Protein AF-A0A521S339-F1 (afdb_monomer_lite)

Foldseek 3Di:
DDLDDADADDDDPDPVVVVVCVVPDDCVSNVVPDDDDDDDDDPVDDDDDDDDDPVCPVVPPDDDD

Structure (mmCIF, N/CA/C/O backbone):
data_AF-A0A521S339-F1
#
_entry.id   AF-A0A521S339-F1
#
loop_
_atom_site.group_PDB
_atom_site.id
_atom_site.type_symbol
_atom_site.label_atom_id
_atom_site.label_alt_id
_atom_site.label_comp_id
_atom_site.label_asym_id
_atom_site.label_entity_id
_atom_site.label_seq_id
_atom_site.pdbx_PDB_ins_co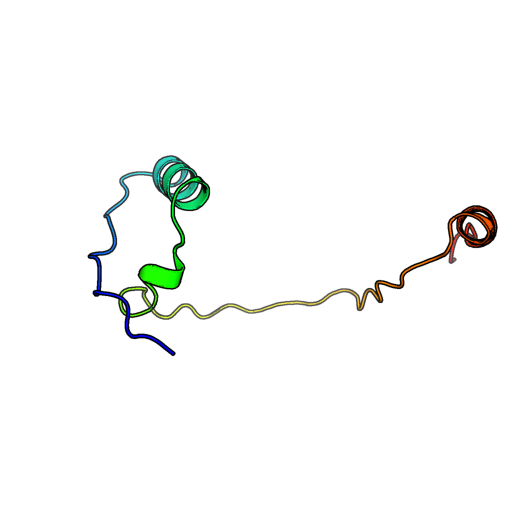de
_atom_site.Cartn_x
_atom_site.Cartn_y
_atom_site.Cartn_z
_atom_site.occupancy
_atom_site.B_iso_or_equiv
_atom_site.auth_seq_id
_atom_site.auth_comp_id
_atom_site.auth_asym_id
_atom_site.auth_atom_id
_atom_site.pdbx_PDB_model_num
ATOM 1 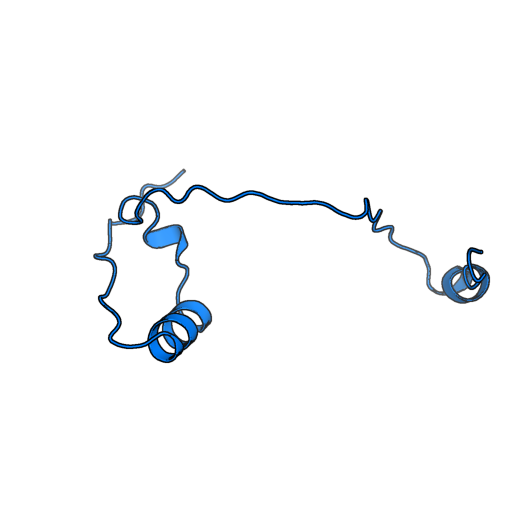N N . MET A 1 1 ? 5.619 17.553 13.290 1.00 43.38 1 MET A N 1
ATOM 2 C CA . MET A 1 1 ? 4.496 16.781 12.711 1.00 43.38 1 MET A CA 1
ATOM 3 C C . MET A 1 1 ? 3.239 17.169 13.473 1.00 43.38 1 MET A C 1
ATOM 5 O O . MET A 1 1 ? 3.273 17.155 14.698 1.00 43.38 1 MET A O 1
ATOM 9 N N . ALA A 1 2 ? 2.199 17.652 12.790 1.00 48.94 2 ALA A N 1
ATOM 10 C CA . ALA A 1 2 ? 0.981 18.123 13.450 1.00 48.94 2 ALA A CA 1
ATOM 11 C C . ALA A 1 2 ? 0.236 16.936 14.083 1.00 48.94 2 ALA A C 1
ATOM 13 O O . ALA A 1 2 ? -0.031 15.951 13.402 1.00 48.94 2 ALA A O 1
ATOM 14 N N . LYS A 1 3 ? -0.083 17.017 15.382 1.00 53.84 3 LYS A N 1
ATOM 15 C CA . LYS A 1 3 ? -0.906 16.011 16.068 1.00 53.84 3 LYS A CA 1
ATOM 16 C C . LYS A 1 3 ? -2.330 16.075 15.510 1.00 53.84 3 LYS A C 1
ATOM 18 O O . LYS A 1 3 ? -3.047 17.041 15.774 1.00 53.84 3 LYS A O 1
ATOM 23 N N . SER A 1 4 ? -2.734 15.068 14.740 1.00 59.00 4 SER A N 1
ATOM 24 C CA . SER A 1 4 ? -4.125 14.898 14.324 1.00 59.00 4 SER A CA 1
ATOM 25 C C . SER A 1 4 ? -4.988 14.524 15.535 1.00 59.00 4 SER A C 1
ATOM 27 O O . SER A 1 4 ? -4.528 13.924 16.511 1.00 59.00 4 SER A O 1
ATOM 29 N N . LYS A 1 5 ? -6.261 14.934 15.521 1.00 58.66 5 LYS A N 1
ATOM 30 C CA . LYS A 1 5 ? -7.221 14.545 16.561 1.00 58.66 5 LYS A CA 1
ATOM 31 C C . LYS A 1 5 ? -7.418 13.028 16.493 1.00 58.66 5 LYS A C 1
ATOM 33 O O . LYS A 1 5 ? -7.850 12.514 15.470 1.00 58.66 5 LYS A O 1
ATOM 38 N N . SER A 1 6 ? -7.123 12.336 17.589 1.00 61.50 6 SER A N 1
ATOM 39 C CA . SER A 1 6 ? -7.145 10.872 17.697 1.00 61.50 6 SER A CA 1
ATOM 40 C C . SER A 1 6 ? -8.554 10.278 17.475 1.00 61.50 6 SER A C 1
ATOM 42 O O . SER A 1 6 ? -9.352 10.158 18.412 1.00 61.50 6 SER A O 1
ATOM 44 N N . LYS A 1 7 ? -8.881 9.884 16.236 1.00 71.56 7 LYS A N 1
ATOM 45 C CA . LYS A 1 7 ? -10.152 9.222 15.866 1.00 71.56 7 LYS A CA 1
ATOM 46 C C . LYS A 1 7 ? -10.190 7.787 16.396 1.00 71.56 7 LYS A C 1
ATOM 48 O O . LYS A 1 7 ? -9.152 7.159 16.560 1.00 71.56 7 LYS A O 1
ATOM 53 N N . LYS A 1 8 ? -11.354 7.266 16.808 1.00 80.06 8 LYS A N 1
ATOM 54 C CA . LYS A 1 8 ? -11.482 5.856 17.251 1.00 80.06 8 LYS A CA 1
ATOM 55 C C . LYS A 1 8 ? -11.399 4.938 16.032 1.00 80.06 8 LYS A C 1
ATOM 57 O O . LYS A 1 8 ? -12.091 5.209 15.059 1.00 80.06 8 LYS A O 1
ATOM 62 N N . LEU A 1 9 ? -10.585 3.883 16.107 1.00 82.69 9 LEU A N 1
ATOM 63 C CA . LEU A 1 9 ? -10.528 2.873 15.054 1.00 82.69 9 LEU A CA 1
ATOM 64 C C . LEU A 1 9 ? -11.886 2.141 15.001 1.00 82.69 9 LEU A C 1
ATOM 66 O O . LEU A 1 9 ? -12.362 1.709 16.058 1.00 82.69 9 LEU A O 1
ATOM 70 N N . PRO A 1 10 ? -12.546 2.051 13.833 1.00 85.38 10 PRO A N 1
ATOM 71 C CA . PRO A 1 10 ? -13.808 1.331 13.702 1.00 85.38 10 PRO A CA 1
ATOM 72 C C . PRO A 1 10 ? -13.621 -0.171 13.936 1.00 85.38 10 PRO A C 1
ATOM 74 O O . PRO A 1 10 ? -12.548 -0.721 13.701 1.00 85.38 10 PRO A O 1
ATOM 77 N N . HIS A 1 11 ? -14.684 -0.845 14.371 1.00 88.62 11 HIS A N 1
ATOM 78 C CA . HIS A 1 11 ? -14.721 -2.303 14.412 1.00 88.62 11 HIS A CA 1
ATOM 79 C C . HIS A 1 11 ? -15.358 -2.832 13.124 1.00 88.62 11 HIS A C 1
ATOM 81 O O . HIS A 1 11 ? -16.427 -2.361 12.728 1.00 88.62 11 HIS A O 1
ATOM 87 N N . PHE A 1 12 ? -14.721 -3.810 12.482 1.00 89.38 12 PHE A N 1
ATOM 88 C CA . PHE A 1 12 ? -15.180 -4.382 11.216 1.00 89.38 12 PHE A CA 1
ATOM 89 C C . PHE A 1 12 ? -15.685 -5.807 11.432 1.00 89.38 12 PHE A C 1
ATOM 91 O O . PHE A 1 12 ? -15.020 -6.616 12.069 1.00 89.38 12 PHE A O 1
ATOM 98 N N . GLY A 1 13 ? -16.867 -6.115 10.894 1.00 90.81 13 GLY A N 1
ATOM 99 C CA . GLY A 1 13 ? -17.464 -7.455 10.979 1.00 90.81 13 GLY A CA 1
ATOM 100 C C . GLY A 1 13 ? -17.004 -8.430 9.888 1.00 90.81 13 GLY A C 1
ATOM 101 O O . GLY A 1 13 ? -17.403 -9.589 9.912 1.00 90.81 13 GLY A O 1
ATOM 102 N N . SER A 1 14 ? -16.216 -7.967 8.914 1.00 95.00 14 SER A N 1
ATOM 103 C CA . SER A 1 14 ? -15.642 -8.777 7.834 1.00 95.00 14 SER A CA 1
ATOM 104 C C . SER A 1 14 ? -14.410 -8.096 7.235 1.00 95.00 14 SER A C 1
ATOM 106 O O . SER A 1 14 ? -14.220 -6.889 7.408 1.00 95.00 14 SER A O 1
ATOM 108 N N . LEU A 1 15 ? -13.594 -8.869 6.509 1.00 92.94 15 LEU A N 1
ATOM 109 C CA . LEU A 1 15 ? -12.416 -8.359 5.806 1.00 92.94 15 LEU A CA 1
ATOM 110 C C . LEU A 1 15 ? -12.801 -7.366 4.696 1.00 92.94 15 LEU A C 1
ATOM 112 O O . LEU A 1 15 ? -12.190 -6.311 4.595 1.00 92.94 15 LEU A O 1
ATOM 116 N N . ASP A 1 16 ? -13.857 -7.648 3.928 1.00 95.94 16 ASP A N 1
ATOM 117 C CA . ASP A 1 16 ? -14.299 -6.771 2.831 1.00 95.94 16 ASP A CA 1
ATOM 118 C C . ASP A 1 16 ? -14.632 -5.357 3.323 1.00 95.94 16 ASP A C 1
ATOM 120 O O . ASP A 1 16 ? -14.224 -4.371 2.720 1.00 95.94 16 ASP A O 1
ATOM 124 N N . LYS A 1 17 ? -15.282 -5.242 4.490 1.00 94.06 17 LYS A N 1
ATOM 125 C CA . LYS A 1 17 ? -15.594 -3.939 5.097 1.00 94.06 17 LYS A CA 1
ATOM 126 C C . LYS A 1 17 ? -14.353 -3.172 5.550 1.00 94.06 17 LYS A C 1
ATOM 128 O O . LYS A 1 17 ? -14.374 -1.944 5.560 1.00 94.06 17 LYS A O 1
ATOM 133 N N . LEU A 1 18 ? -13.296 -3.875 5.960 1.00 91.62 18 LEU A N 1
ATOM 134 C CA . LEU A 1 18 ? -12.009 -3.250 6.268 1.00 91.62 18 LEU A CA 1
ATOM 135 C C . LEU A 1 18 ? -11.361 -2.704 4.986 1.00 91.62 18 LEU A C 1
ATOM 137 O O . LEU A 1 18 ? -10.841 -1.591 5.009 1.00 91.62 18 LEU A O 1
ATOM 141 N N . VAL A 1 19 ? -11.423 -3.457 3.883 1.00 93.12 19 VAL A N 1
ATOM 142 C CA . VAL A 1 19 ? -10.883 -3.042 2.576 1.00 93.12 19 VAL A CA 1
ATOM 143 C C . VAL A 1 19 ? -11.633 -1.822 2.033 1.00 93.12 19 VAL A C 1
ATOM 145 O O . VAL A 1 19 ? -11.003 -0.821 1.713 1.00 93.12 19 VAL A O 1
ATOM 148 N N . GLU A 1 20 ? -12.970 -1.839 2.038 1.00 94.50 20 GLU A N 1
ATOM 149 C CA . GLU A 1 20 ? -13.788 -0.682 1.629 1.00 94.50 20 GLU A CA 1
ATOM 150 C C . GLU A 1 20 ? -13.465 0.583 2.445 1.00 94.50 20 GLU A C 1
ATOM 152 O O . GLU A 1 20 ? -13.449 1.705 1.926 1.00 94.50 20 GLU A O 1
ATOM 157 N N . PHE A 1 21 ? -13.197 0.417 3.744 1.00 92.56 21 PHE A N 1
ATOM 158 C CA . PHE A 1 21 ? -12.781 1.522 4.599 1.00 92.56 21 PHE A CA 1
ATOM 159 C C . PHE A 1 21 ? -11.385 2.035 4.234 1.00 92.56 21 PHE A C 1
ATOM 161 O O . PHE A 1 21 ? -11.198 3.247 4.147 1.00 92.56 21 PHE A O 1
ATOM 168 N N . PHE A 1 22 ? -10.431 1.134 3.985 1.00 91.38 22 PHE A N 1
ATOM 169 C CA . PHE A 1 22 ? -9.068 1.473 3.571 1.00 91.38 22 PHE A CA 1
ATOM 170 C C . PHE A 1 22 ? -9.029 2.275 2.264 1.00 91.38 22 PHE A C 1
ATOM 172 O O . PHE A 1 22 ? -8.285 3.246 2.166 1.00 91.38 22 PHE A O 1
ATOM 179 N N . ASP A 1 23 ? -9.873 1.932 1.292 1.00 94.44 23 ASP A N 1
ATOM 180 C CA . ASP A 1 23 ? -9.913 2.618 -0.007 1.00 94.44 23 ASP A CA 1
ATOM 181 C C . ASP A 1 23 ? -10.361 4.084 0.094 1.00 94.44 23 ASP A C 1
ATOM 183 O O . ASP A 1 23 ? -10.061 4.903 -0.776 1.00 94.44 23 ASP A O 1
ATOM 187 N N . THR A 1 24 ? -11.095 4.427 1.154 1.00 92.50 24 THR A N 1
ATOM 188 C CA . THR A 1 24 ? -11.708 5.751 1.329 1.00 92.50 24 THR A CA 1
ATOM 189 C C . THR A 1 24 ? -11.118 6.560 2.483 1.00 92.50 24 THR A C 1
ATOM 191 O O . THR A 1 24 ? -11.395 7.757 2.586 1.00 92.50 24 THR A O 1
ATOM 194 N N . HIS A 1 25 ? -10.308 5.943 3.348 1.00 91.31 25 HIS A N 1
ATOM 195 C CA . HIS A 1 25 ? -9.756 6.563 4.550 1.00 91.31 25 HIS A CA 1
ATOM 196 C C . HIS A 1 25 ? -8.267 6.259 4.715 1.00 91.31 25 HIS A C 1
ATOM 198 O O . HIS A 1 25 ? -7.824 5.124 4.569 1.00 91.31 25 HIS A O 1
ATOM 204 N N . ASP A 1 26 ? -7.501 7.265 5.139 1.00 88.94 26 ASP A N 1
ATOM 205 C CA . ASP A 1 26 ? -6.104 7.076 5.524 1.00 88.94 26 ASP A CA 1
ATOM 206 C C . ASP A 1 26 ? -6.011 6.397 6.903 1.00 88.94 26 ASP A C 1
ATOM 208 O O . ASP A 1 26 ? -6.357 6.978 7.939 1.00 88.94 26 ASP A O 1
ATOM 212 N N . LEU A 1 27 ? -5.523 5.153 6.925 1.00 87.69 27 LEU A N 1
ATOM 213 C CA . LEU A 1 27 ? -5.289 4.404 8.161 1.00 87.69 27 LEU A CA 1
ATOM 214 C C . LEU A 1 27 ? -4.174 5.000 9.031 1.00 87.69 27 LEU A C 1
ATOM 216 O O . LEU A 1 27 ? -4.181 4.787 10.246 1.00 87.69 27 LEU A O 1
ATOM 220 N N . GLY A 1 28 ? -3.271 5.800 8.457 1.00 86.94 28 GLY A N 1
ATOM 221 C CA . GLY A 1 28 ? -2.241 6.532 9.191 1.00 86.94 28 GLY A CA 1
ATOM 222 C C . GLY A 1 28 ? -2.818 7.483 10.244 1.00 86.94 28 GLY A C 1
ATOM 223 O O . GLY A 1 28 ? -2.201 7.693 11.288 1.00 86.94 28 GLY A O 1
ATOM 224 N N . GLU A 1 29 ? -4.047 7.980 10.056 1.00 87.75 29 GLU A N 1
ATOM 225 C CA . GLU A 1 29 ? -4.747 8.790 11.064 1.00 87.75 29 GLU A CA 1
ATOM 226 C C . GLU A 1 29 ? -5.065 8.026 12.363 1.00 87.75 29 GLU A C 1
ATOM 228 O O . GLU A 1 29 ? -5.363 8.644 13.391 1.00 87.75 29 GLU A O 1
ATOM 233 N N . TYR A 1 30 ? -5.011 6.693 12.330 1.00 87.56 30 TYR A N 1
ATOM 234 C CA . TYR A 1 30 ? -5.356 5.808 13.440 1.00 87.56 30 TYR A CA 1
ATOM 235 C C . TYR A 1 30 ? -4.140 5.083 14.028 1.00 87.56 30 TYR A C 1
ATOM 237 O O . TYR A 1 30 ? -4.334 4.226 14.888 1.00 87.56 30 TYR A O 1
ATOM 245 N N . TRP A 1 31 ? -2.915 5.437 13.615 1.00 85.06 31 TRP A N 1
ATOM 246 C CA . TRP A 1 31 ? -1.667 4.758 13.995 1.00 85.06 31 TRP A CA 1
ATOM 247 C C . TRP A 1 31 ? -1.551 4.486 15.503 1.00 85.06 31 TRP A C 1
ATOM 249 O O . TRP A 1 31 ? -1.348 3.353 15.919 1.00 85.06 31 TRP A O 1
ATOM 259 N N . GLU A 1 32 ? -1.825 5.499 16.330 1.00 87.56 32 GLU A N 1
ATOM 260 C CA . GLU A 1 32 ? -1.773 5.419 17.802 1.00 87.56 32 GLU A CA 1
ATOM 261 C C . GLU A 1 32 ? -2.784 4.436 18.430 1.00 87.56 32 GLU A C 1
ATOM 263 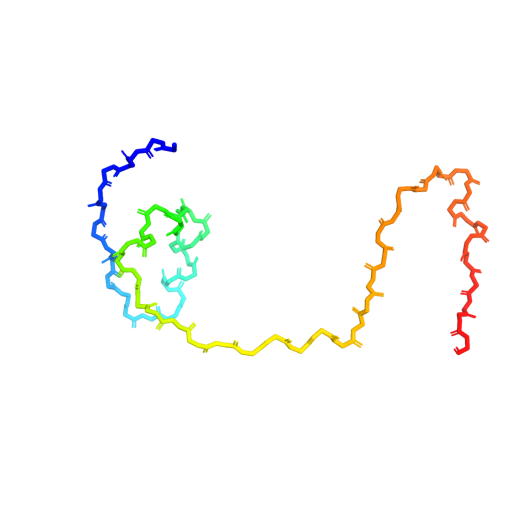O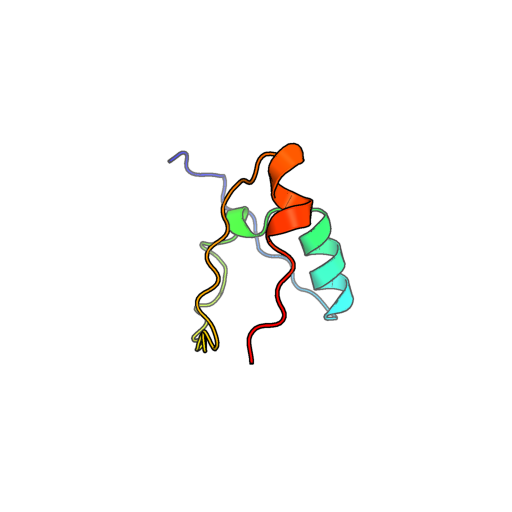 O . GLU A 1 32 ? -2.750 4.192 19.634 1.00 87.56 32 GLU A O 1
ATOM 268 N N . LYS A 1 33 ? -3.750 3.928 17.654 1.00 86.56 33 LYS A N 1
ATOM 269 C CA . LYS A 1 33 ? -4.785 2.983 18.107 1.00 86.56 33 LYS A CA 1
ATOM 270 C C . LYS A 1 33 ? -4.682 1.613 17.454 1.00 86.56 33 LYS A C 1
ATOM 272 O O . LYS A 1 33 ? -5.496 0.747 17.775 1.00 86.56 33 LYS A O 1
ATOM 277 N N . MET A 1 34 ? -3.751 1.430 16.525 1.00 85.06 34 MET A N 1
ATOM 278 C CA . MET A 1 34 ? -3.512 0.129 15.922 1.00 85.06 34 MET A CA 1
ATOM 279 C C . MET A 1 34 ? -2.684 -0.732 16.867 1.00 85.06 34 MET A C 1
ATOM 281 O O . MET A 1 34 ? -1.825 -0.241 17.595 1.00 85.06 34 MET A O 1
ATOM 285 N N . SER A 1 35 ? -2.987 -2.026 16.878 1.00 84.44 35 SER A N 1
ATOM 286 C CA . SER A 1 35 ? -2.173 -3.013 17.576 1.00 84.44 35 SER A CA 1
ATOM 287 C C . SER A 1 35 ? -0.799 -3.094 16.918 1.00 84.44 35 SER A C 1
ATOM 289 O O . SER A 1 35 ? -0.695 -2.987 15.695 1.00 84.44 35 SER A O 1
ATOM 291 N N . GLU A 1 36 ? 0.239 -3.322 17.716 1.00 89.50 36 GLU A N 1
ATOM 292 C CA . GLU A 1 36 ? 1.547 -3.676 17.175 1.00 89.50 36 GLU A CA 1
ATOM 293 C C . GLU A 1 36 ? 1.438 -4.989 16.390 1.00 89.50 36 GLU A C 1
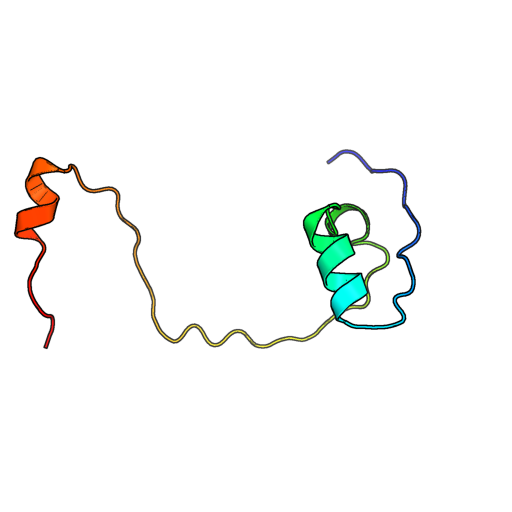ATOM 295 O O . GLU A 1 36 ? 0.752 -5.925 16.813 1.00 89.50 36 GLU A O 1
ATOM 300 N N . ALA A 1 37 ? 2.073 -5.030 15.221 1.00 88.62 37 ALA A N 1
ATOM 301 C CA . ALA A 1 37 ? 2.077 -6.186 14.342 1.00 88.62 37 ALA A CA 1
ATOM 302 C C . ALA A 1 37 ? 3.522 -6.561 14.018 1.00 88.62 37 ALA A C 1
ATOM 304 O O . ALA A 1 37 ? 4.263 -5.762 13.445 1.00 88.62 37 ALA A O 1
ATOM 305 N N . GLU A 1 38 ? 3.904 -7.788 14.359 1.00 92.56 38 GLU A N 1
ATOM 306 C CA . GLU A 1 38 ? 5.162 -8.378 13.916 1.00 92.56 38 GLU A CA 1
ATOM 307 C C . GLU A 1 38 ? 4.962 -9.007 12.537 1.00 92.56 38 GLU A C 1
ATOM 309 O O . GLU A 1 38 ? 4.049 -9.809 12.326 1.00 92.56 38 GLU A O 1
ATOM 314 N N . PHE A 1 39 ? 5.810 -8.637 11.581 1.00 90.75 39 PHE A N 1
ATOM 315 C CA . PHE A 1 39 ? 5.806 -9.217 10.245 1.00 90.75 39 PHE A CA 1
ATOM 316 C C . PHE A 1 39 ? 7.228 -9.333 9.705 1.00 90.75 39 PHE A C 1
ATOM 318 O O . PHE A 1 39 ? 8.096 -8.511 9.998 1.00 90.75 39 PHE A O 1
ATOM 325 N N . GLU A 1 40 ? 7.454 -10.357 8.890 1.00 92.94 40 GLU A N 1
ATOM 326 C CA . GLU A 1 40 ? 8.715 -10.578 8.194 1.00 92.94 40 GLU A CA 1
ATOM 327 C C . GLU A 1 40 ? 8.560 -10.183 6.725 1.00 92.94 40 GLU A C 1
ATOM 329 O O . GLU A 1 40 ? 7.581 -10.542 6.066 1.00 92.94 40 GLU A O 1
ATOM 334 N N . VAL A 1 41 ? 9.529 -9.431 6.204 1.00 88.31 41 VAL A N 1
ATOM 335 C CA . VAL A 1 41 ? 9.566 -9.047 4.792 1.00 88.31 41 VAL A CA 1
ATOM 336 C C . VAL A 1 41 ? 10.708 -9.785 4.111 1.00 88.31 41 VAL A C 1
ATOM 338 O O . VAL A 1 41 ? 11.872 -9.430 4.277 1.00 88.31 41 VAL A O 1
ATOM 341 N N . ASP A 1 42 ? 10.365 -10.779 3.294 1.00 88.75 42 ASP A N 1
ATOM 342 C CA . ASP A 1 42 ? 11.318 -11.468 2.421 1.00 88.75 42 ASP A CA 1
ATOM 343 C C . ASP A 1 42 ? 11.439 -10.730 1.077 1.00 88.75 42 ASP A C 1
ATOM 345 O O . ASP A 1 42 ? 10.635 -10.905 0.151 1.00 88.75 42 ASP A O 1
ATOM 349 N N . ILE A 1 43 ? 12.451 -9.866 0.964 1.00 86.31 43 ILE A N 1
ATOM 350 C CA . ILE A 1 43 ? 12.770 -9.172 -0.288 1.00 86.31 43 ILE A CA 1
ATOM 351 C C . ILE A 1 43 ? 13.538 -10.132 -1.204 1.00 86.31 43 ILE A C 1
ATOM 353 O O . ILE A 1 43 ? 14.765 -10.154 -1.241 1.00 86.31 43 ILE A O 1
ATOM 357 N N . LYS A 1 44 ? 12.802 -10.895 -2.018 1.00 88.38 44 LYS A N 1
ATOM 358 C CA . LYS A 1 44 ? 13.383 -11.914 -2.916 1.00 88.38 44 LYS A CA 1
ATOM 359 C C . LYS A 1 44 ? 14.288 -11.361 -4.020 1.00 88.38 44 LYS A C 1
ATOM 361 O O . LYS A 1 44 ? 15.128 -12.085 -4.552 1.00 88.38 44 LYS A O 1
ATOM 366 N N . LYS A 1 45 ? 14.079 -10.109 -4.437 1.00 85.00 45 LYS A N 1
ATOM 367 C CA . LYS A 1 45 ? 14.864 -9.446 -5.488 1.00 85.00 45 LYS A CA 1
ATOM 368 C C . LYS A 1 45 ? 15.000 -7.959 -5.208 1.00 85.00 45 LYS A C 1
ATOM 370 O O . LYS A 1 45 ? 14.014 -7.275 -4.951 1.00 85.00 45 LYS A O 1
ATOM 375 N N . HIS A 1 46 ? 16.210 -7.447 -5.392 1.00 81.00 46 HIS A N 1
ATOM 376 C CA . HIS A 1 46 ? 16.451 -6.014 -5.474 1.00 81.00 46 HIS A CA 1
ATOM 377 C C . HIS A 1 46 ? 16.154 -5.531 -6.895 1.00 81.00 46 HIS A C 1
ATOM 379 O O . HIS A 1 46 ? 16.864 -5.867 -7.844 1.00 81.00 46 HIS A O 1
ATOM 385 N N . ILE A 1 47 ? 15.075 -4.764 -7.046 1.00 83.38 47 ILE A N 1
ATOM 386 C CA . ILE A 1 47 ? 14.708 -4.123 -8.310 1.00 83.38 47 ILE A CA 1
ATOM 387 C C . ILE A 1 47 ? 15.173 -2.671 -8.249 1.00 83.38 47 ILE A C 1
ATOM 389 O O . ILE A 1 47 ? 14.748 -1.909 -7.385 1.00 83.38 47 ILE A O 1
ATOM 393 N N . HIS A 1 48 ? 16.031 -2.279 -9.188 1.00 83.12 48 HIS A N 1
ATOM 394 C CA . HIS A 1 48 ? 16.390 -0.879 -9.384 1.00 83.12 48 HIS A CA 1
ATOM 395 C C . HIS A 1 48 ? 15.463 -0.273 -10.433 1.00 83.12 48 HIS A C 1
ATOM 397 O O . HIS A 1 48 ? 15.525 -0.637 -11.608 1.00 83.12 48 HIS A O 1
ATOM 403 N N . LEU A 1 49 ? 14.600 0.644 -10.002 1.00 87.12 49 LEU A N 1
ATOM 404 C CA . LEU A 1 49 ? 13.787 1.446 -10.907 1.00 87.12 49 LEU A CA 1
ATOM 405 C C . LEU A 1 49 ? 14.608 2.654 -11.357 1.00 87.12 49 LEU A C 1
ATOM 407 O O . LEU A 1 49 ? 15.041 3.461 -10.538 1.00 87.12 49 LEU A O 1
ATOM 411 N N . VAL A 1 50 ? 14.832 2.759 -12.663 1.00 88.38 50 VAL A N 1
ATOM 412 C CA . VAL A 1 50 ? 15.537 3.881 -13.288 1.00 88.38 50 VAL A CA 1
ATOM 413 C C . VAL A 1 50 ? 14.652 4.489 -14.365 1.00 88.38 50 VAL A C 1
ATOM 415 O O . VAL A 1 50 ? 14.025 3.771 -15.144 1.00 88.38 50 VAL A O 1
ATOM 418 N N . ALA A 1 51 ? 14.587 5.818 -14.410 1.00 91.19 51 ALA A N 1
ATOM 419 C CA . ALA A 1 51 ? 13.924 6.516 -15.502 1.00 91.19 51 ALA A CA 1
ATOM 420 C C . ALA A 1 51 ? 14.765 6.367 -16.778 1.00 91.19 51 ALA A C 1
ATOM 422 O O . ALA A 1 51 ? 15.965 6.642 -16.772 1.00 91.19 51 ALA A O 1
ATOM 423 N N . ILE A 1 52 ? 14.137 5.927 -17.868 1.00 89.00 52 ILE A N 1
ATOM 424 C CA . ILE A 1 52 ? 14.786 5.745 -19.169 1.00 89.00 52 ILE A CA 1
ATOM 425 C C . ILE A 1 52 ? 14.080 6.642 -20.181 1.00 89.00 52 ILE A C 1
ATOM 427 O O . ILE A 1 52 ? 12.855 6.624 -20.289 1.00 89.00 52 ILE A O 1
ATOM 431 N N . ASP A 1 53 ? 14.855 7.415 -20.941 1.00 90.81 53 ASP A N 1
ATOM 432 C CA . ASP A 1 53 ? 14.327 8.182 -22.069 1.00 90.81 53 ASP A CA 1
ATOM 433 C C . ASP A 1 53 ? 13.755 7.212 -23.130 1.00 90.81 53 ASP A C 1
ATOM 435 O O . ASP A 1 53 ? 14.435 6.242 -23.497 1.00 90.81 53 ASP A O 1
ATOM 439 N N . PRO A 1 54 ? 12.530 7.447 -23.646 1.00 86.94 54 PRO A N 1
ATOM 440 C CA . PRO A 1 54 ? 11.847 6.529 -24.562 1.00 86.94 54 PRO A CA 1
ATOM 441 C C . PRO A 1 54 ? 12.678 6.103 -25.778 1.00 86.94 54 PRO A C 1
ATOM 443 O O . PRO A 1 54 ? 12.536 4.979 -26.258 1.00 86.94 54 PRO A O 1
ATOM 446 N N . ARG A 1 55 ? 13.595 6.960 -26.251 1.00 90.44 55 ARG A N 1
ATOM 447 C CA . ARG A 1 55 ? 14.475 6.675 -27.397 1.00 90.44 55 ARG A CA 1
ATOM 448 C C . ARG A 1 55 ? 15.443 5.521 -27.133 1.00 90.44 55 ARG A C 1
ATOM 450 O O . ARG A 1 55 ? 15.926 4.901 -28.079 1.00 90.44 55 ARG A O 1
ATOM 457 N N . PHE A 1 56 ? 15.730 5.228 -25.866 1.00 86.50 56 PHE A N 1
ATOM 458 C CA . PHE A 1 56 ? 16.633 4.153 -25.453 1.00 86.50 56 PHE A CA 1
ATOM 459 C C . PHE A 1 56 ? 15.902 2.928 -24.900 1.00 86.50 56 PHE A C 1
ATOM 461 O O . PHE A 1 56 ? 16.501 1.855 -24.847 1.00 86.50 56 PHE A O 1
ATOM 468 N N . ALA A 1 57 ? 14.613 3.040 -24.565 1.00 85.44 57 ALA A N 1
ATOM 469 C CA . ALA A 1 57 ? 13.832 1.943 -23.991 1.00 85.44 57 ALA A CA 1
ATOM 470 C C . ALA A 1 57 ? 13.820 0.691 -24.889 1.00 85.44 57 ALA A C 1
ATOM 472 O O . ALA A 1 57 ? 14.032 -0.419 -24.408 1.00 85.44 57 ALA A O 1
ATOM 473 N N . ALA A 1 58 ? 13.683 0.868 -26.209 1.00 80.94 58 ALA A N 1
ATOM 474 C 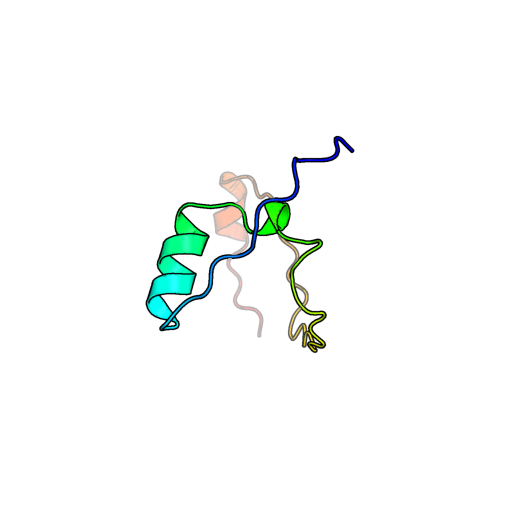CA . ALA A 1 58 ? 13.680 -0.240 -27.170 1.00 80.94 58 ALA A CA 1
ATOM 475 C C . ALA A 1 58 ? 15.019 -1.005 -27.247 1.00 80.94 58 ALA A C 1
ATOM 477 O O . ALA A 1 58 ? 15.041 -2.163 -27.656 1.00 80.94 58 ALA A O 1
ATOM 478 N N . LYS A 1 59 ? 16.136 -0.383 -26.842 1.00 81.62 59 LYS A N 1
ATOM 479 C CA . LYS A 1 59 ? 17.477 -0.996 -26.869 1.00 81.62 59 LYS A CA 1
ATOM 480 C C . LYS A 1 59 ? 17.805 -1.794 -25.606 1.00 81.62 59 LYS A C 1
ATOM 482 O O . LYS A 1 59 ? 18.777 -2.543 -25.609 1.00 81.62 59 LYS A O 1
ATOM 487 N N . LEU A 1 60 ? 17.018 -1.639 -24.540 1.00 77.56 60 LEU A N 1
ATOM 488 C CA . LEU A 1 60 ? 17.199 -2.372 -23.284 1.00 77.56 60 LEU A CA 1
ATOM 489 C C . LEU A 1 60 ? 16.609 -3.787 -23.307 1.00 77.56 60 LEU A C 1
ATOM 491 O O . LEU A 1 60 ? 16.795 -4.531 -22.346 1.00 77.56 60 LEU A O 1
ATOM 495 N N . ASN A 1 61 ? 15.912 -4.169 -24.378 1.00 65.88 61 ASN A N 1
ATOM 496 C CA . ASN A 1 61 ? 15.277 -5.475 -24.474 1.00 65.88 61 ASN A CA 1
ATOM 497 C C . ASN A 1 61 ? 16.317 -6.572 -24.772 1.00 65.88 61 ASN A C 1
ATOM 499 O O . ASN A 1 61 ? 16.497 -6.977 -25.917 1.00 65.88 61 ASN A O 1
ATOM 503 N N . TYR A 1 62 ? 17.006 -7.044 -23.734 1.00 56.41 62 TYR A N 1
ATOM 504 C CA . TYR A 1 62 ? 17.743 -8.305 -23.754 1.00 56.41 62 TYR A CA 1
ATOM 505 C C . TYR A 1 62 ? 17.144 -9.249 -22.706 1.00 56.41 62 TYR A C 1
ATOM 507 O O . TYR A 1 62 ? 17.014 -8.848 -21.545 1.00 56.41 62 TYR A O 1
ATOM 515 N N . PRO A 1 63 ? 16.801 -10.501 -23.066 1.00 51.72 63 PRO A N 1
ATOM 516 C CA . PRO A 1 63 ? 16.477 -11.508 -22.070 1.00 51.72 63 PRO A CA 1
ATOM 517 C C . PRO A 1 63 ? 17.744 -11.770 -21.251 1.00 51.72 63 PRO A C 1
ATOM 519 O O . PRO A 1 63 ? 18.772 -12.183 -21.789 1.00 51.72 63 PRO A O 1
ATOM 522 N N . ARG A 1 64 ? 17.696 -11.476 -19.950 1.00 55.91 64 ARG A N 1
ATOM 523 C CA . ARG A 1 64 ? 18.718 -11.969 -19.026 1.00 55.91 64 ARG A CA 1
ATOM 524 C C . ARG A 1 64 ? 18.501 -13.475 -18.870 1.00 55.91 64 ARG A C 1
ATOM 526 O O . ARG A 1 64 ? 17.401 -13.873 -18.492 1.00 55.91 64 ARG A O 1
ATOM 533 N N . LEU A 1 65 ? 19.530 -14.248 -19.233 1.00 39.88 65 LEU A N 1
ATOM 534 C CA . LEU A 1 65 ? 19.686 -15.676 -18.925 1.00 39.88 65 LEU A CA 1
ATOM 535 C C . LEU A 1 65 ? 19.473 -15.943 -17.430 1.00 39.88 65 LEU A C 1
ATOM 537 O O . LEU A 1 65 ? 19.883 -15.075 -16.621 1.00 39.88 65 LEU A O 1
#

pLDDT: mean 82.23, std 13.73, range [39.88, 95.94]

Radius of gyration: 20.61 Å; chains: 1; bounding box: 37×34×46 Å

Sequence (65 aa):
MAKSKSKKLPHFGSLDKLVEFFDTHDLGEYWEKMSEAEFEVDIKKHIHLVAIDPRFAAKLNYPRL

Secondary structure (DSSP, 8-state):
------PPPPP-SSHHHHHHHHHHS-GGGGGGGSPP-----------------HHHHGGG-----